Protein AF-A0A946YWY1-F1 (afdb_monomer)

Radius of gyration: 13.88 Å; Cα contacts (8 Å, |Δi|>4): 172; chains: 1; bounding box: 33×29×32 Å

Structure (mmCIF, N/CA/C/O backbone):
data_AF-A0A946YWY1-F1
#
_entry.id   AF-A0A946YWY1-F1
#
loop_
_atom_site.group_PDB
_atom_site.id
_atom_site.type_symbol
_atom_site.label_atom_id
_atom_site.label_alt_id
_atom_site.label_comp_id
_atom_site.label_asym_id
_atom_site.label_entity_id
_atom_site.label_seq_id
_atom_site.pdbx_PDB_ins_code
_atom_site.Cartn_x
_atom_site.Cartn_y
_atom_site.Cartn_z
_atom_site.occupancy
_atom_site.B_iso_or_equiv
_atom_site.auth_seq_id
_atom_site.auth_comp_id
_atom_site.auth_asym_id
_atom_site.auth_atom_id
_atom_site.pdbx_PDB_model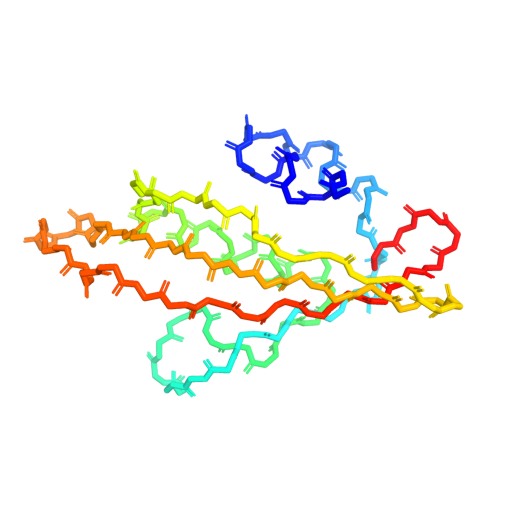_num
ATOM 1 N N . MET A 1 1 ? 2.492 8.053 -8.936 1.00 69.44 1 MET A N 1
ATOM 2 C CA . MET A 1 1 ? 1.930 7.011 -8.045 1.00 69.44 1 MET A CA 1
ATOM 3 C C . MET A 1 1 ? 0.780 6.276 -8.735 1.00 69.44 1 MET A C 1
ATOM 5 O O . MET A 1 1 ? -0.328 6.249 -8.222 1.00 69.44 1 MET A O 1
ATOM 9 N N . ALA A 1 2 ? 1.021 5.696 -9.917 1.00 88.06 2 ALA A N 1
ATOM 10 C CA . ALA A 1 2 ? -0.059 5.109 -10.715 1.00 88.06 2 ALA A CA 1
ATOM 11 C C . ALA A 1 2 ? -0.678 3.870 -10.040 1.00 88.06 2 ALA A C 1
ATOM 13 O O . ALA A 1 2 ? -1.896 3.758 -10.006 1.00 88.06 2 ALA A O 1
ATOM 14 N N . LEU A 1 3 ? 0.145 3.008 -9.422 1.00 91.50 3 LEU A N 1
ATOM 15 C CA . LEU A 1 3 ? -0.335 1.792 -8.755 1.00 91.50 3 LEU A CA 1
ATOM 16 C C . LEU A 1 3 ? -1.239 2.104 -7.552 1.00 91.50 3 LEU A C 1
ATOM 18 O O . LEU A 1 3 ? -2.333 1.564 -7.455 1.00 91.50 3 LEU A O 1
ATOM 22 N N . MET A 1 4 ? -0.821 3.019 -6.669 1.00 88.31 4 MET A N 1
ATOM 23 C CA . MET A 1 4 ? -1.635 3.417 -5.509 1.00 88.31 4 MET A CA 1
ATOM 24 C C . MET A 1 4 ? -2.926 4.132 -5.922 1.00 88.31 4 MET A C 1
ATOM 26 O O . MET A 1 4 ? -3.954 3.948 -5.281 1.00 88.31 4 MET A O 1
ATOM 30 N N . GLY A 1 5 ? -2.888 4.913 -7.009 1.00 86.88 5 GLY A N 1
ATOM 31 C CA . GLY A 1 5 ? -4.087 5.522 -7.587 1.00 86.88 5 GLY A CA 1
ATOM 32 C C . GLY A 1 5 ? -5.065 4.480 -8.137 1.00 86.88 5 GLY A C 1
ATOM 33 O O . GLY A 1 5 ? -6.253 4.558 -7.842 1.00 86.88 5 GLY A O 1
ATOM 34 N N . ALA A 1 6 ? -4.566 3.477 -8.869 1.00 92.12 6 ALA A N 1
ATOM 35 C CA . ALA A 1 6 ? -5.376 2.361 -9.357 1.00 92.12 6 ALA A CA 1
ATOM 36 C C . ALA A 1 6 ? -5.997 1.565 -8.196 1.00 92.12 6 ALA A C 1
ATOM 38 O O . ALA A 1 6 ? -7.194 1.295 -8.208 1.00 92.12 6 ALA A O 1
ATOM 39 N N . MET A 1 7 ? -5.217 1.290 -7.145 1.00 89.50 7 MET A N 1
ATOM 40 C CA . MET A 1 7 ? -5.698 0.612 -5.938 1.00 89.50 7 MET A CA 1
ATOM 41 C C . MET A 1 7 ? -6.802 1.393 -5.222 1.00 89.50 7 MET A C 1
ATOM 43 O O . MET A 1 7 ? -7.851 0.829 -4.928 1.00 89.50 7 MET A O 1
ATOM 47 N N . GLY A 1 8 ? -6.603 2.693 -4.980 1.00 84.62 8 GLY A N 1
ATOM 48 C CA . GLY A 1 8 ? -7.613 3.539 -4.335 1.00 84.62 8 GLY A CA 1
ATOM 49 C C . GLY A 1 8 ? -8.875 3.742 -5.181 1.00 84.62 8 GLY A C 1
ATOM 50 O O . GLY A 1 8 ? -9.954 3.938 -4.630 1.00 84.62 8 GLY A O 1
ATOM 51 N N . GLY A 1 9 ? -8.753 3.672 -6.510 1.00 86.56 9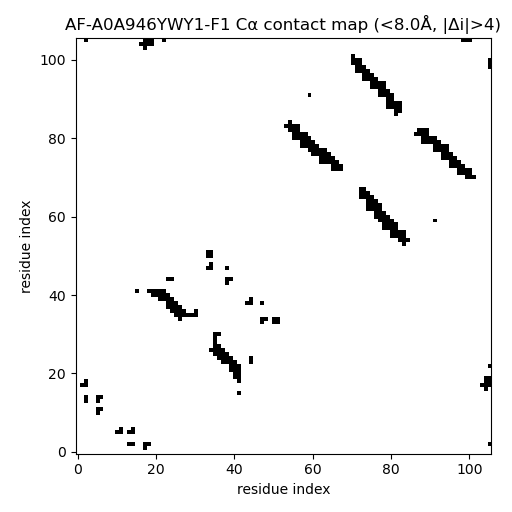 GLY A N 1
ATOM 52 C CA . GLY A 1 9 ? -9.878 3.743 -7.445 1.00 86.56 9 GLY A CA 1
ATOM 53 C C . GLY A 1 9 ? -10.580 2.407 -7.712 1.00 86.56 9 GLY A C 1
ATOM 54 O O . GLY A 1 9 ? -11.603 2.402 -8.392 1.00 86.56 9 GLY A O 1
ATOM 55 N N . GLY A 1 10 ? -10.048 1.286 -7.213 1.00 87.19 10 GLY A N 1
ATOM 56 C CA . GLY A 1 10 ? -10.576 -0.053 -7.493 1.00 87.19 10 GLY A CA 1
ATOM 57 C C . GLY A 1 10 ? -10.313 -0.562 -8.920 1.00 87.19 10 GLY A C 1
ATOM 58 O O . GLY A 1 10 ? -10.979 -1.495 -9.364 1.00 87.19 10 GLY A O 1
ATOM 59 N N . ASP A 1 11 ? -9.356 0.025 -9.643 1.00 94.00 11 ASP A N 1
ATOM 60 C CA . ASP A 1 11 ? -9.002 -0.348 -11.019 1.00 94.00 11 ASP A CA 1
ATOM 61 C C . ASP A 1 11 ? -8.024 -1.535 -11.031 1.00 94.00 11 ASP A C 1
ATOM 63 O O . ASP A 1 11 ? -6.803 -1.381 -11.126 1.00 94.00 11 ASP A O 1
ATOM 67 N N . MET A 1 12 ? -8.578 -2.740 -10.877 1.00 91.06 12 MET A N 1
ATOM 68 C CA . MET A 1 12 ? -7.804 -3.982 -10.769 1.00 91.06 12 MET A CA 1
ATOM 69 C C . MET A 1 12 ? -7.018 -4.311 -12.044 1.00 91.06 12 MET A C 1
ATOM 71 O O . MET A 1 12 ? -5.894 -4.809 -11.953 1.00 91.06 12 MET A O 1
ATOM 75 N N . ASP A 1 13 ? -7.565 -3.992 -13.219 1.00 94.38 13 ASP A N 1
ATOM 76 C CA . ASP A 1 13 ? -6.884 -4.209 -14.499 1.00 94.38 13 ASP A CA 1
ATOM 77 C C . ASP A 1 13 ? -5.638 -3.324 -14.589 1.00 94.38 13 ASP A C 1
ATOM 79 O O . ASP A 1 13 ? -4.543 -3.802 -14.912 1.00 94.38 13 ASP A O 1
ATOM 83 N N . LYS A 1 14 ? -5.767 -2.043 -14.213 1.00 96.44 14 LYS A N 1
ATOM 84 C CA . LYS A 1 14 ? -4.622 -1.134 -14.196 1.00 96.44 14 LYS A CA 1
ATOM 85 C C . LYS A 1 14 ? -3.602 -1.507 -13.132 1.00 96.44 14 LYS A C 1
ATOM 87 O O . LYS A 1 14 ? -2.401 -1.369 -13.373 1.00 96.44 14 LYS A O 1
ATOM 92 N N . MET A 1 15 ? -4.043 -1.999 -11.974 1.00 95.25 15 MET A N 1
ATOM 93 C CA . MET A 1 15 ? -3.125 -2.554 -10.980 1.00 95.25 15 MET A CA 1
ATOM 94 C C . MET A 1 15 ? -2.316 -3.711 -11.569 1.00 95.25 15 MET A C 1
ATOM 96 O O . MET A 1 15 ? -1.090 -3.676 -11.511 1.00 95.25 15 MET A O 1
ATOM 100 N N . ALA A 1 16 ? -2.974 -4.694 -12.187 1.00 95.19 16 ALA A N 1
ATOM 101 C CA . ALA A 1 16 ? -2.309 -5.866 -12.751 1.00 95.19 16 ALA A CA 1
ATOM 102 C C . ALA A 1 16 ? -1.288 -5.510 -13.848 1.00 95.19 16 ALA A C 1
ATOM 104 O O . ALA A 1 16 ? -0.239 -6.154 -13.935 1.00 95.19 16 ALA A O 1
ATOM 105 N N . GLU A 1 17 ? -1.563 -4.476 -14.652 1.00 96.75 17 GLU A N 1
ATOM 106 C CA . GLU A 1 17 ? -0.634 -3.931 -15.654 1.00 96.75 17 GLU A CA 1
ATOM 107 C C .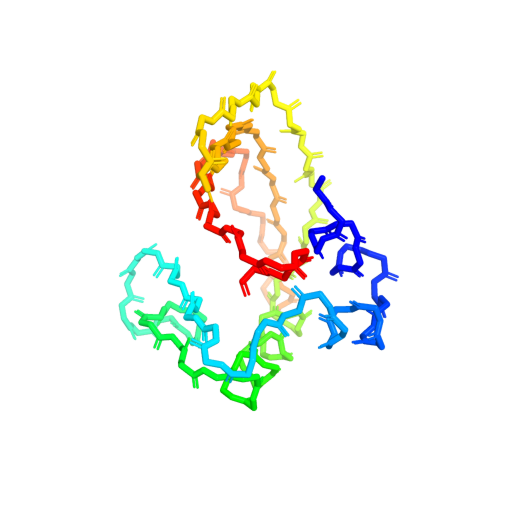 GLU A 1 17 ? 0.615 -3.308 -15.005 1.00 96.75 17 GLU A C 1
ATOM 109 O O . GLU A 1 17 ? 1.736 -3.509 -15.476 1.00 96.75 17 GLU A O 1
ATOM 114 N N .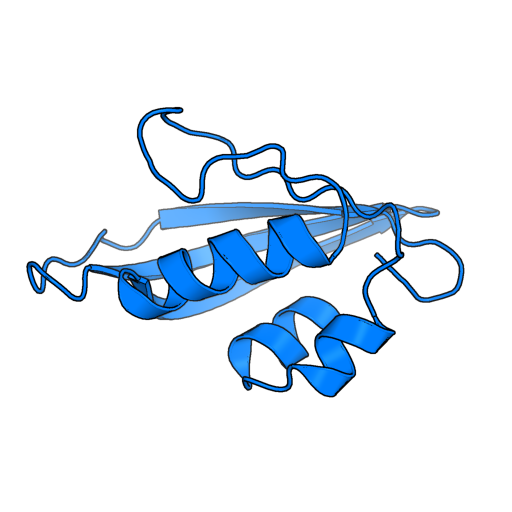 LEU A 1 18 ? 0.426 -2.561 -13.913 1.00 96.88 18 LEU A N 1
ATOM 115 C CA . LEU A 1 18 ? 1.477 -1.804 -13.226 1.00 96.88 18 LEU A CA 1
ATOM 116 C C . LEU A 1 18 ? 2.316 -2.637 -12.251 1.00 96.88 18 LEU A C 1
ATOM 118 O O . LEU A 1 18 ? 3.324 -2.140 -11.753 1.00 96.88 18 LEU A O 1
ATOM 122 N N . MET A 1 19 ? 1.916 -3.870 -11.957 1.00 97.38 19 MET A N 1
ATOM 123 C CA . MET A 1 19 ? 2.668 -4.794 -11.109 1.00 97.38 19 MET A CA 1
ATOM 124 C C . MET A 1 19 ? 3.571 -5.680 -11.969 1.00 97.38 19 MET A C 1
ATOM 126 O O . MET A 1 19 ? 3.112 -6.265 -12.956 1.00 97.38 19 MET A O 1
ATOM 130 N N . ALA A 1 20 ? 4.836 -5.838 -11.584 1.00 97.69 20 ALA A N 1
ATOM 131 C CA . ALA A 1 20 ? 5.670 -6.892 -12.150 1.00 97.69 20 ALA A CA 1
ATOM 132 C C . ALA A 1 20 ? 5.155 -8.276 -11.708 1.00 97.69 20 ALA A C 1
ATOM 134 O O . ALA A 1 20 ? 4.541 -8.419 -10.648 1.00 97.69 20 ALA A O 1
ATOM 135 N N . ASP A 1 21 ? 5.388 -9.317 -12.513 1.00 96.44 21 ASP A N 1
ATOM 136 C CA . ASP A 1 21 ? 4.957 -10.682 -12.162 1.00 96.44 21 ASP A CA 1
ATOM 137 C C . ASP A 1 21 ? 5.667 -11.208 -10.903 1.00 96.44 21 ASP A C 1
ATOM 139 O O . ASP A 1 21 ? 5.084 -11.976 -10.141 1.00 96.44 21 ASP A O 1
ATOM 143 N N . ASP A 1 22 ? 6.893 -10.738 -10.659 1.00 96.38 22 ASP A N 1
ATOM 144 C CA . ASP A 1 22 ? 7.735 -11.030 -9.495 1.00 96.38 22 ASP A CA 1
ATOM 145 C C . ASP A 1 22 ? 7.715 -9.908 -8.438 1.00 96.38 22 ASP A C 1
ATOM 147 O O . ASP A 1 22 ? 8.611 -9.834 -7.594 1.00 96.38 22 ASP A O 1
ATOM 151 N N . MET A 1 23 ? 6.716 -9.017 -8.477 1.00 97.06 23 MET A N 1
ATOM 152 C CA . MET A 1 23 ? 6.566 -7.955 -7.482 1.00 97.06 23 MET A CA 1
ATOM 153 C C . MET A 1 23 ? 6.487 -8.550 -6.069 1.00 97.06 23 MET A C 1
ATOM 155 O O . MET A 1 23 ? 5.791 -9.538 -5.831 1.00 97.06 23 MET A O 1
ATOM 159 N N . VAL A 1 24 ? 7.151 -7.900 -5.112 1.00 97.19 24 VAL A N 1
ATOM 160 C CA . VAL A 1 24 ? 7.045 -8.229 -3.686 1.00 97.19 24 VAL A CA 1
ATOM 161 C C . VAL A 1 24 ? 6.381 -7.075 -2.948 1.00 97.19 24 VAL A C 1
ATOM 163 O O . VAL A 1 24 ? 6.888 -5.952 -2.951 1.00 97.19 24 VAL A O 1
ATOM 166 N N . TRP A 1 25 ? 5.267 -7.357 -2.273 1.00 96.12 25 TRP A N 1
ATOM 167 C CA . TRP A 1 25 ? 4.607 -6.405 -1.383 1.00 96.12 25 TRP A CA 1
ATOM 168 C C . TRP A 1 25 ? 4.959 -6.700 0.075 1.00 96.12 25 TRP A C 1
ATOM 170 O O . TRP A 1 25 ? 4.686 -7.784 0.587 1.00 96.12 25 TRP A O 1
ATOM 180 N N . GLN A 1 26 ? 5.511 -5.713 0.784 1.00 95.25 26 GLN A N 1
ATOM 181 C CA . GLN A 1 26 ? 5.861 -5.829 2.200 1.00 95.25 26 GLN A CA 1
ATOM 182 C C . GLN A 1 26 ? 5.156 -4.749 3.019 1.00 95.25 26 GLN A C 1
ATOM 184 O O . GLN A 1 26 ? 5.559 -3.588 3.004 1.00 95.25 26 GLN A O 1
ATOM 189 N N . ASN A 1 27 ? 4.177 -5.160 3.820 1.00 93.00 27 ASN A N 1
ATOM 190 C CA . ASN A 1 27 ? 3.708 -4.361 4.950 1.00 93.00 27 ASN A CA 1
ATOM 191 C C . ASN A 1 27 ? 4.490 -4.790 6.199 1.00 93.00 27 ASN A C 1
ATOM 193 O O . ASN A 1 27 ? 4.646 -5.987 6.443 1.00 93.00 27 ASN A O 1
ATOM 197 N N . ALA A 1 28 ? 5.022 -3.842 6.969 1.00 92.12 28 ALA A N 1
ATOM 198 C CA . ALA A 1 28 ? 5.694 -4.129 8.237 1.00 92.12 28 ALA A CA 1
ATOM 199 C C . ALA A 1 28 ? 4.682 -4.083 9.390 1.00 92.12 28 ALA A C 1
ATOM 201 O O . ALA A 1 28 ? 3.861 -3.171 9.448 1.00 92.12 28 ALA A O 1
ATOM 202 N N . GLY A 1 29 ? 4.738 -5.047 10.309 1.00 91.00 29 GLY A N 1
ATOM 203 C CA . GLY A 1 29 ? 3.813 -5.107 11.440 1.00 91.00 29 GLY A CA 1
ATOM 204 C C . GLY A 1 29 ? 3.787 -6.469 12.127 1.00 91.00 29 GLY A C 1
ATOM 205 O O . GLY A 1 29 ? 4.709 -7.274 11.977 1.00 91.00 29 GLY A O 1
ATOM 206 N N . ASP A 1 30 ? 2.717 -6.716 12.880 1.00 91.56 30 ASP A N 1
ATOM 207 C CA . ASP A 1 30 ? 2.455 -8.004 13.521 1.00 91.56 30 ASP A CA 1
ATOM 208 C C . ASP A 1 30 ? 2.100 -9.067 12.470 1.00 91.56 30 ASP A C 1
ATOM 210 O O . ASP A 1 30 ? 1.142 -8.918 11.715 1.00 91.56 30 ASP A O 1
ATOM 214 N N . LYS A 1 31 ? 2.858 -10.167 12.448 1.00 90.00 31 LYS A N 1
ATOM 215 C CA . LYS A 1 31 ? 2.681 -11.280 11.502 1.00 90.00 31 LYS A CA 1
ATOM 216 C C . LYS A 1 31 ? 1.355 -12.027 11.667 1.00 90.00 31 LYS A C 1
ATOM 218 O O . LYS A 1 31 ? 0.999 -12.808 10.794 1.00 90.00 31 LYS A O 1
ATOM 223 N N . ASN A 1 32 ? 0.637 -11.811 12.768 1.00 90.31 32 ASN A N 1
ATOM 224 C CA . ASN A 1 32 ? -0.700 -12.370 12.964 1.00 90.31 32 ASN A CA 1
ATOM 225 C C . ASN A 1 32 ? -1.786 -11.601 12.191 1.00 90.31 32 ASN A C 1
ATOM 227 O O . ASN A 1 32 ? -2.920 -12.067 12.110 1.00 90.31 32 ASN A O 1
ATOM 231 N N . VAL A 1 33 ? -1.466 -10.429 11.630 1.00 90.25 33 VAL A N 1
ATOM 232 C CA . VAL A 1 33 ? -2.407 -9.628 10.842 1.00 90.25 33 VAL A CA 1
ATOM 233 C C . VAL A 1 33 ? -2.364 -10.079 9.370 1.00 90.25 33 VAL A C 1
ATOM 235 O O . VAL A 1 33 ? -1.289 -10.043 8.770 1.00 90.25 33 VAL A O 1
ATOM 238 N N . PRO A 1 34 ? -3.505 -10.444 8.743 1.00 89.62 34 PRO A N 1
ATOM 239 C CA . PRO A 1 34 ? -3.538 -11.120 7.436 1.00 89.62 34 PRO A CA 1
ATOM 240 C C . PRO A 1 34 ? -2.929 -10.377 6.243 1.00 89.62 34 PRO A C 1
ATOM 242 O O . PRO A 1 34 ? -2.731 -10.984 5.200 1.00 89.62 34 PRO A O 1
ATOM 245 N N . TRP A 1 35 ? -2.671 -9.075 6.355 1.00 90.25 35 TRP A N 1
ATOM 246 C CA . TRP A 1 35 ? -2.070 -8.259 5.294 1.00 90.25 35 TRP A CA 1
ATOM 247 C C . TRP A 1 35 ? -0.618 -7.861 5.583 1.00 90.25 35 TRP A C 1
ATOM 249 O O . TRP A 1 35 ? -0.012 -7.148 4.782 1.00 90.25 35 TRP A O 1
ATOM 259 N N . ILE A 1 36 ? -0.023 -8.316 6.690 1.00 93.56 36 ILE A N 1
ATOM 260 C CA . ILE A 1 36 ? 1.401 -8.113 6.987 1.00 93.56 36 ILE A CA 1
ATOM 261 C C . ILE A 1 36 ? 2.231 -9.165 6.241 1.00 93.56 36 ILE A C 1
ATOM 263 O O . ILE A 1 36 ? 2.111 -10.359 6.491 1.00 93.56 36 ILE A O 1
ATOM 267 N N . GLY A 1 37 ? 3.041 -8.691 5.288 1.00 88.81 37 GLY A N 1
ATOM 268 C CA . GLY A 1 37 ? 3.789 -9.515 4.332 1.00 88.81 37 GLY A CA 1
ATOM 269 C C . GLY A 1 37 ? 5.163 -9.994 4.831 1.00 88.81 37 GLY A C 1
ATOM 270 O O . GLY A 1 37 ? 5.506 -9.817 6.007 1.00 88.81 37 GLY A O 1
ATOM 271 N N . PRO A 1 38 ? 5.996 -10.557 3.938 1.00 94.81 38 PRO A N 1
ATOM 272 C CA . PRO A 1 38 ? 5.971 -10.355 2.482 1.00 94.81 38 PRO A CA 1
ATOM 273 C C . PRO A 1 38 ? 4.917 -11.177 1.731 1.00 94.81 38 PRO A C 1
ATOM 275 O O . PRO A 1 38 ? 4.587 -12.287 2.134 1.00 94.81 38 PRO A O 1
ATOM 278 N N . TRP A 1 39 ? 4.463 -10.636 0.598 1.00 96.12 39 TRP A N 1
ATOM 279 C CA . TRP A 1 39 ? 3.642 -11.313 -0.408 1.00 96.12 39 TRP A CA 1
ATOM 280 C C . TRP A 1 39 ? 4.363 -11.266 -1.752 1.00 96.12 39 TRP A C 1
ATOM 282 O O . TRP A 1 39 ? 4.686 -10.179 -2.234 1.00 96.12 39 TRP A O 1
ATOM 292 N N . GLU A 1 40 ? 4.634 -12.431 -2.333 1.00 97.06 40 GLU A N 1
ATOM 293 C CA . GLU A 1 40 ? 5.440 -12.569 -3.548 1.00 97.06 40 GLU A CA 1
ATOM 294 C C . GLU A 1 40 ? 4.556 -12.941 -4.742 1.00 97.06 40 GLU A C 1
ATOM 296 O O . GLU A 1 40 ? 3.848 -13.948 -4.720 1.00 97.06 40 GLU A O 1
ATOM 301 N N . GLY A 1 41 ? 4.613 -12.123 -5.790 1.00 96.56 41 GLY A N 1
ATOM 302 C CA . GLY A 1 41 ? 3.855 -12.306 -7.020 1.00 96.56 41 GLY A CA 1
ATOM 303 C C . GLY A 1 41 ? 2.407 -11.816 -6.948 1.00 96.56 41 GLY A C 1
ATOM 304 O O . GLY A 1 41 ? 1.802 -11.656 -5.884 1.00 96.56 41 GLY A O 1
ATOM 305 N N . LYS A 1 42 ? 1.832 -11.573 -8.130 1.00 94.81 42 LYS A N 1
ATOM 306 C CA . LYS A 1 42 ? 0.497 -10.972 -8.294 1.00 94.81 42 LYS A CA 1
ATOM 307 C C . LYS A 1 42 ? -0.603 -11.735 -7.566 1.00 94.81 42 LYS A C 1
ATOM 309 O O . LYS A 1 42 ? -1.430 -11.112 -6.915 1.00 94.81 42 LYS A O 1
ATOM 314 N N . GLU A 1 43 ? -0.608 -13.063 -7.659 1.00 94.19 43 GLU A N 1
ATOM 315 C CA . GLU A 1 43 ? -1.650 -13.900 -7.051 1.00 94.19 43 GLU A CA 1
ATOM 316 C C . GLU A 1 43 ? -1.697 -13.732 -5.526 1.00 94.19 43 GLU A C 1
ATOM 318 O O . GLU A 1 43 ? -2.760 -13.457 -4.968 1.00 94.19 43 GLU A O 1
ATOM 323 N N . ALA A 1 44 ? -0.541 -13.804 -4.855 1.00 95.06 44 ALA A N 1
ATOM 324 C CA . ALA A 1 44 ? -0.454 -13.605 -3.411 1.00 95.06 44 ALA A CA 1
ATOM 325 C C . ALA A 1 44 ? -0.849 -12.175 -3.011 1.00 95.06 44 ALA A C 1
ATOM 327 O O . ALA A 1 44 ? -1.551 -11.976 -2.016 1.00 95.06 44 ALA A O 1
ATOM 328 N N . ILE A 1 45 ? -0.434 -11.184 -3.808 1.00 95.69 45 ILE A N 1
ATOM 329 C CA . ILE A 1 45 ? -0.750 -9.775 -3.566 1.00 95.69 45 ILE A CA 1
ATOM 330 C C . ILE A 1 45 ? -2.257 -9.519 -3.691 1.00 95.69 45 ILE A C 1
ATOM 332 O O . ILE A 1 45 ? -2.860 -8.970 -2.772 1.00 95.69 45 ILE A O 1
ATOM 336 N N . PHE A 1 46 ? -2.896 -9.963 -4.774 1.00 93.69 46 PHE A N 1
ATOM 337 C CA . PHE A 1 46 ? -4.346 -9.828 -4.933 1.00 93.69 46 PHE A CA 1
ATOM 338 C C . PHE A 1 46 ? -5.122 -10.608 -3.866 1.00 93.69 46 PHE A C 1
ATOM 340 O O . PHE A 1 46 ? -6.145 -10.120 -3.380 1.00 93.69 46 PHE A O 1
ATOM 347 N N . GLY A 1 47 ? -4.610 -11.768 -3.443 1.00 93.19 47 GLY A N 1
ATOM 348 C CA . GLY A 1 47 ? -5.176 -12.549 -2.346 1.00 93.19 47 GLY A CA 1
ATOM 349 C C . GLY A 1 47 ? -5.262 -11.756 -1.040 1.00 93.19 47 GLY A C 1
ATOM 350 O O . GLY A 1 47 ? -6.348 -11.632 -0.469 1.00 93.19 47 GLY A O 1
ATOM 351 N N . PHE A 1 48 ? -4.153 -11.166 -0.576 1.00 92.56 48 PHE A N 1
ATOM 352 C CA . PHE A 1 48 ? -4.202 -10.375 0.659 1.00 92.56 48 PHE A CA 1
ATOM 353 C C . PHE A 1 48 ? -4.938 -9.044 0.464 1.00 92.56 48 PHE A C 1
ATOM 355 O O . PHE A 1 48 ? -5.600 -8.598 1.398 1.00 92.56 48 PHE A O 1
ATOM 362 N N . LEU A 1 49 ? -4.858 -8.408 -0.714 1.00 92.69 49 LEU A N 1
ATOM 363 C CA . LEU A 1 49 ? -5.569 -7.154 -0.982 1.00 92.69 49 LEU A CA 1
ATOM 364 C C . LEU A 1 49 ? -7.084 -7.329 -0.856 1.00 92.69 49 LEU A C 1
ATOM 366 O O . LEU A 1 49 ? -7.732 -6.461 -0.280 1.00 92.69 49 LEU A O 1
ATOM 370 N N . GLY A 1 50 ? -7.638 -8.462 -1.303 1.00 92.19 50 GLY A N 1
ATOM 371 C CA . GLY A 1 50 ? -9.058 -8.771 -1.111 1.00 92.19 50 GLY A CA 1
ATOM 372 C C . GLY A 1 50 ? -9.448 -8.913 0.366 1.00 92.19 50 GLY A C 1
ATOM 373 O O . GLY A 1 50 ? -10.513 -8.449 0.784 1.00 92.19 50 GLY A O 1
ATOM 374 N N . ILE A 1 51 ? -8.571 -9.503 1.187 1.00 93.00 51 ILE A N 1
ATOM 375 C CA . ILE A 1 51 ? -8.771 -9.573 2.643 1.00 93.00 51 ILE A CA 1
ATOM 376 C C . ILE A 1 51 ? -8.673 -8.170 3.250 1.00 93.00 51 ILE A C 1
ATOM 378 O O . ILE A 1 51 ? -9.544 -7.779 4.026 1.00 93.00 51 ILE A O 1
ATOM 382 N N . PHE A 1 52 ? -7.647 -7.402 2.882 1.00 92.38 52 PHE A N 1
ATOM 383 C CA . PHE A 1 52 ? -7.421 -6.041 3.360 1.00 92.38 52 PHE A CA 1
ATOM 384 C C . PHE A 1 52 ? -8.623 -5.140 3.061 1.00 92.38 52 PHE A C 1
ATOM 386 O O . PHE A 1 52 ? -9.194 -4.583 3.992 1.00 92.38 52 PHE A O 1
ATOM 393 N N . SER A 1 53 ? -9.087 -5.077 1.810 1.00 90.12 53 SER A N 1
ATOM 394 C CA . SER A 1 53 ? -10.212 -4.220 1.412 1.00 90.12 53 SER A CA 1
ATOM 395 C C . SER A 1 53 ? -11.536 -4.605 2.074 1.00 90.12 53 SER A C 1
ATOM 397 O O . SER A 1 53 ? -12.411 -3.762 2.239 1.00 90.12 53 SER A O 1
ATOM 399 N N . SER A 1 54 ? -11.697 -5.873 2.462 1.00 92.88 54 SER A N 1
ATOM 400 C CA . SER A 1 54 ? -12.894 -6.341 3.172 1.00 92.88 54 SER A CA 1
ATOM 401 C C . SER A 1 54 ? -12.890 -5.959 4.656 1.00 92.88 54 SER A C 1
ATOM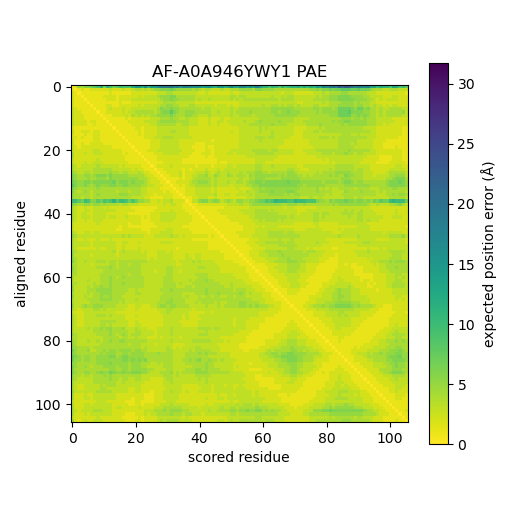 403 O O . SER A 1 54 ? -13.955 -5.876 5.265 1.00 92.88 54 SER A O 1
ATOM 405 N N . ASN A 1 55 ? -11.709 -5.735 5.242 1.00 93.31 55 ASN A N 1
ATOM 406 C CA . ASN A 1 55 ? -11.521 -5.519 6.682 1.00 93.31 55 ASN A CA 1
ATOM 407 C C . ASN A 1 55 ? -11.106 -4.085 7.047 1.00 93.31 55 ASN A C 1
ATOM 409 O O . ASN A 1 55 ? -11.236 -3.681 8.204 1.00 93.31 55 ASN A O 1
ATOM 413 N N . PHE A 1 56 ? -10.598 -3.321 6.082 1.00 92.19 56 PHE A N 1
ATOM 414 C CA . PHE A 1 56 ? -9.939 -2.043 6.302 1.00 92.19 56 PHE A CA 1
ATOM 415 C C . PHE A 1 56 ? -10.405 -1.018 5.268 1.00 92.19 56 PHE A C 1
ATOM 417 O O . PHE A 1 56 ? -10.122 -1.129 4.076 1.00 92.19 56 PHE A O 1
ATOM 424 N N . GLU A 1 57 ? -11.106 0.007 5.738 1.00 93.75 57 GLU A N 1
ATOM 425 C CA . GLU A 1 57 ? -11.586 1.112 4.916 1.00 93.75 57 GLU A CA 1
ATOM 426 C C . GLU A 1 57 ? -10.726 2.348 5.176 1.00 93.75 57 GLU A C 1
ATOM 428 O O . GLU A 1 57 ? -10.735 2.900 6.275 1.00 93.75 57 GLU A O 1
ATOM 433 N N . THR A 1 58 ? -9.980 2.808 4.174 1.00 92.69 58 THR A N 1
ATOM 434 C CA . THR A 1 58 ? -9.216 4.056 4.280 1.00 92.69 58 THR A CA 1
ATOM 435 C C . THR A 1 58 ? -10.160 5.258 4.301 1.00 92.69 58 THR A C 1
ATOM 437 O O . THR A 1 58 ? -10.888 5.495 3.342 1.00 92.69 58 THR A O 1
ATOM 440 N N . THR A 1 59 ? -10.129 6.036 5.384 1.00 94.88 59 THR A N 1
ATOM 441 C CA . THR A 1 59 ? -10.973 7.228 5.589 1.00 94.88 59 THR A CA 1
ATOM 442 C C . THR A 1 59 ? -10.211 8.538 5.380 1.00 94.88 59 THR A C 1
ATOM 444 O O . THR A 1 59 ? -10.827 9.570 5.125 1.00 94.88 59 THR A O 1
ATOM 447 N N . LEU A 1 60 ? -8.875 8.499 5.432 1.00 94.62 60 LEU A N 1
ATOM 448 C CA . LEU A 1 60 ? -7.976 9.599 5.079 1.00 94.62 60 LEU A CA 1
ATOM 449 C C . LEU A 1 60 ? -6.745 9.031 4.367 1.00 94.62 60 LEU A C 1
ATOM 451 O O . LEU A 1 60 ? -6.176 8.040 4.827 1.00 94.62 60 LEU A O 1
ATOM 455 N N . TRP A 1 61 ? -6.314 9.681 3.287 1.00 92.94 61 TRP A N 1
ATOM 456 C CA . TRP A 1 61 ? -5.035 9.423 2.627 1.00 92.94 61 TRP A CA 1
ATOM 457 C C . TRP A 1 61 ? -4.470 10.730 2.072 1.00 92.94 61 TRP A C 1
ATOM 459 O O . TRP A 1 61 ? -4.967 11.256 1.075 1.00 92.94 61 TRP A O 1
ATOM 469 N N . GLU A 1 62 ? -3.414 11.245 2.693 1.00 94.38 62 GLU A N 1
ATOM 470 C CA . GLU A 1 62 ? -2.745 12.477 2.280 1.00 94.38 62 GLU A CA 1
ATOM 471 C C . GLU A 1 62 ? -1.261 12.204 2.049 1.00 94.38 62 GLU A C 1
ATOM 473 O O . GLU A 1 62 ? -0.556 11.785 2.963 1.00 94.38 62 GLU A O 1
ATOM 478 N N . ASN A 1 63 ? -0.784 12.442 0.824 1.00 93.50 63 ASN A N 1
ATOM 479 C CA . ASN A 1 63 ? 0.647 12.417 0.525 1.00 93.50 63 ASN A CA 1
ATOM 480 C C . ASN A 1 63 ? 1.238 13.785 0.881 1.00 93.50 63 ASN A C 1
ATOM 482 O O . ASN A 1 63 ? 0.785 14.796 0.343 1.00 93.50 63 ASN A O 1
ATOM 486 N N . GLU A 1 64 ? 2.256 13.808 1.733 1.00 96.38 64 GLU A N 1
ATOM 487 C CA . GLU A 1 64 ? 2.904 15.043 2.193 1.00 96.38 64 GLU A CA 1
ATOM 488 C C . GLU A 1 64 ? 4.252 15.244 1.498 1.00 96.38 64 GLU A C 1
ATOM 490 O O . GLU A 1 64 ? 4.510 16.316 0.954 1.00 96.38 64 GLU A O 1
ATOM 495 N N . ASP A 1 65 ? 5.058 14.183 1.410 1.00 96.25 65 ASP A N 1
ATOM 496 C CA . ASP A 1 65 ? 6.362 14.211 0.753 1.00 96.25 65 ASP A CA 1
ATOM 497 C C . ASP A 1 65 ? 6.508 13.071 -0.253 1.00 96.25 65 ASP A C 1
ATOM 499 O O . ASP A 1 65 ? 6.078 11.939 -0.016 1.00 96.25 65 ASP A O 1
ATOM 503 N N . ALA A 1 66 ? 7.182 13.349 -1.369 1.00 95.19 66 ALA A N 1
ATOM 504 C CA . ALA A 1 66 ? 7.547 12.344 -2.357 1.00 95.19 66 ALA A CA 1
ATOM 505 C C . ALA A 1 66 ? 8.950 12.607 -2.915 1.00 95.19 66 ALA A C 1
ATOM 507 O O . ALA A 1 66 ? 9.245 13.692 -3.416 1.00 95.19 66 ALA A O 1
ATOM 508 N N . PHE A 1 67 ? 9.798 11.582 -2.881 1.00 96.31 67 PHE A N 1
ATOM 509 C CA . PHE A 1 67 ? 11.166 11.614 -3.395 1.00 96.31 67 PHE A CA 1
ATOM 510 C C . PHE A 1 67 ? 11.368 10.483 -4.397 1.00 96.31 67 PHE A C 1
ATOM 512 O O . PHE A 1 67 ? 10.845 9.383 -4.215 1.00 96.31 67 PHE A O 1
ATOM 519 N N . ALA A 1 68 ? 12.168 10.725 -5.432 1.00 95.75 68 ALA A N 1
ATOM 520 C CA . ALA A 1 68 ? 12.563 9.699 -6.387 1.00 95.75 68 ALA A CA 1
ATOM 521 C C . ALA A 1 68 ? 14.060 9.800 -6.692 1.00 95.75 68 ALA A C 1
ATOM 523 O O . ALA A 1 68 ? 14.597 10.896 -6.851 1.00 95.75 68 ALA A O 1
ATOM 524 N N . SER A 1 69 ? 14.727 8.650 -6.772 1.00 97.12 69 SER A N 1
ATOM 525 C CA . SER A 1 69 ? 16.128 8.535 -7.168 1.00 97.12 69 SER A CA 1
ATOM 526 C C . SER A 1 69 ? 16.367 7.187 -7.839 1.00 97.12 69 SER A C 1
ATOM 528 O O . SER A 1 69 ? 16.137 6.135 -7.240 1.00 97.12 69 SER A O 1
ATOM 530 N N . GLY A 1 70 ? 16.820 7.217 -9.093 1.00 96.38 70 GLY A N 1
ATOM 531 C CA . GLY A 1 70 ? 17.017 6.010 -9.892 1.00 96.38 70 GLY A CA 1
ATOM 532 C C . GLY A 1 70 ? 15.727 5.199 -10.037 1.00 96.38 70 GLY A C 1
ATOM 533 O O . GLY A 1 70 ? 14.712 5.719 -10.494 1.00 96.38 70 GLY A O 1
ATOM 534 N N . ASP A 1 71 ? 15.783 3.928 -9.639 1.00 96.81 71 ASP A N 1
ATOM 535 C CA . ASP A 1 71 ? 14.659 2.983 -9.665 1.00 96.81 71 ASP A CA 1
ATOM 536 C C . ASP A 1 71 ? 13.745 3.087 -8.435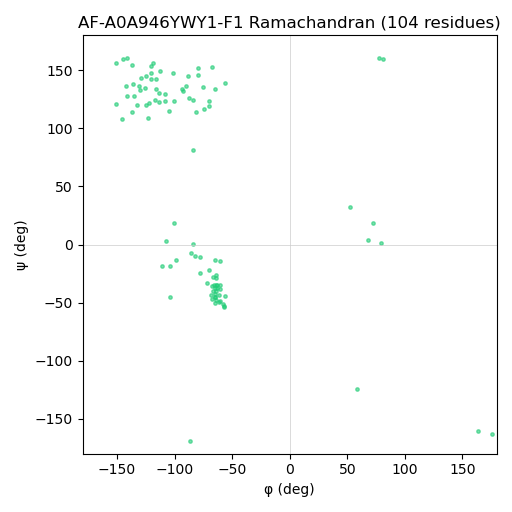 1.00 96.81 71 ASP A C 1
ATOM 538 O O . ASP A 1 71 ? 12.807 2.309 -8.314 1.00 96.81 71 ASP A O 1
ATOM 542 N N . THR A 1 72 ? 14.026 3.987 -7.492 1.00 97.12 72 THR A N 1
ATOM 543 C CA . THR A 1 72 ? 13.387 3.997 -6.174 1.00 97.12 72 THR A CA 1
ATOM 544 C C . THR A 1 72 ? 12.569 5.268 -5.966 1.00 97.12 72 THR A C 1
ATOM 546 O O . THR A 1 72 ? 13.049 6.377 -6.198 1.00 97.12 72 THR A O 1
ATOM 549 N N . ALA A 1 73 ? 11.349 5.106 -5.457 1.00 95.88 73 ALA A N 1
ATOM 550 C CA . ALA A 1 73 ? 10.493 6.183 -4.976 1.00 95.88 73 ALA A CA 1
ATOM 551 C C . ALA A 1 73 ? 10.158 5.977 -3.492 1.00 95.88 73 ALA A C 1
ATOM 553 O O . ALA A 1 73 ? 9.941 4.848 -3.048 1.00 95.88 73 ALA A O 1
ATOM 554 N N . ALA A 1 74 ? 10.095 7.068 -2.735 1.00 96.50 74 ALA A N 1
ATOM 555 C CA . ALA A 1 74 ? 9.635 7.092 -1.353 1.00 96.50 74 ALA A CA 1
ATOM 556 C C . ALA A 1 74 ? 8.513 8.121 -1.207 1.00 96.50 74 ALA A C 1
ATOM 558 O O . ALA A 1 74 ? 8.639 9.234 -1.717 1.00 96.50 74 ALA A O 1
ATOM 559 N N . VAL A 1 75 ? 7.434 7.752 -0.522 1.00 95.81 75 VAL A N 1
ATOM 560 C CA . VAL A 1 75 ? 6.293 8.628 -0.243 1.00 95.81 75 VAL A CA 1
ATOM 561 C C . VAL A 1 75 ? 5.972 8.571 1.238 1.00 95.81 75 VAL A C 1
ATOM 563 O O . VAL A 1 75 ? 5.885 7.486 1.814 1.00 95.81 75 VAL A O 1
ATOM 566 N N . PHE A 1 76 ? 5.787 9.740 1.832 1.00 96.94 76 PHE A N 1
ATOM 567 C CA . PHE A 1 76 ? 5.398 9.908 3.223 1.00 96.94 76 PHE A CA 1
ATOM 568 C C . PHE A 1 76 ? 4.086 10.668 3.286 1.00 96.94 76 PHE A C 1
ATOM 570 O O . PHE A 1 76 ? 3.757 11.450 2.389 1.00 96.94 76 PHE A O 1
ATOM 577 N N . GLY A 1 77 ? 3.338 10.439 4.352 1.00 96.62 77 GLY A N 1
ATOM 578 C CA . GLY A 1 77 ? 2.088 11.141 4.538 1.00 96.62 77 GLY A CA 1
ATOM 579 C C . GLY A 1 77 ? 1.324 10.676 5.753 1.00 96.62 77 GLY A C 1
ATOM 580 O O . GLY A 1 77 ? 1.868 9.999 6.630 1.00 96.62 77 GLY A O 1
ATOM 581 N N . ARG A 1 78 ? 0.040 11.021 5.770 1.00 97.31 78 ARG A N 1
ATOM 582 C CA . ARG A 1 78 ? -0.904 10.670 6.828 1.00 97.31 78 ARG A CA 1
ATOM 583 C C . ARG A 1 78 ? -2.056 9.854 6.280 1.00 97.31 78 ARG A C 1
ATOM 585 O O . ARG A 1 78 ? -2.497 10.034 5.145 1.00 97.31 78 ARG A O 1
ATOM 592 N N . MET A 1 79 ? -2.557 8.959 7.116 1.00 96.06 79 MET A N 1
ATOM 593 C CA . MET A 1 79 ? -3.753 8.195 6.827 1.00 96.06 79 MET A CA 1
ATOM 594 C C . MET A 1 79 ? -4.575 7.943 8.085 1.00 96.06 79 MET A C 1
ATOM 596 O O . MET A 1 79 ? -4.076 8.000 9.206 1.00 96.06 79 MET A O 1
ATOM 600 N N . ASN A 1 80 ? -5.844 7.640 7.871 1.00 96.94 80 ASN A N 1
ATOM 601 C CA . ASN A 1 80 ? -6.758 7.112 8.870 1.00 96.94 80 ASN A CA 1
ATOM 602 C C . ASN A 1 80 ? -7.568 6.001 8.210 1.00 96.94 80 ASN A C 1
ATOM 604 O O . ASN A 1 80 ? -7.743 5.981 6.983 1.00 96.94 80 ASN A O 1
ATOM 608 N N . ALA A 1 81 ? -8.050 5.075 9.022 1.00 94.88 81 ALA A N 1
ATOM 609 C CA . ALA A 1 81 ? -8.882 4.001 8.544 1.00 94.88 81 ALA A CA 1
ATOM 610 C C . ALA A 1 81 ? -9.863 3.507 9.589 1.00 94.88 81 ALA A C 1
ATOM 612 O O . ALA A 1 81 ? -9.620 3.568 10.794 1.00 94.88 81 ALA A O 1
ATOM 613 N N . ARG A 1 82 ? -10.934 2.909 9.084 1.00 96.81 82 ARG A N 1
ATOM 614 C CA . ARG A 1 82 ? -11.949 2.224 9.860 1.00 96.81 82 ARG A CA 1
ATOM 615 C C . ARG A 1 82 ? -11.845 0.721 9.651 1.00 96.81 82 ARG A C 1
ATOM 617 O O . ARG A 1 82 ? -11.844 0.232 8.524 1.00 96.81 82 ARG A O 1
ATOM 624 N N . MET A 1 83 ? -11.811 -0.018 10.753 1.00 95.50 83 MET A N 1
ATOM 625 C CA . MET A 1 83 ? -11.943 -1.473 10.746 1.00 95.50 83 MET A CA 1
ATOM 626 C C . MET A 1 83 ? -13.407 -1.826 10.489 1.00 95.50 83 MET A C 1
ATOM 628 O O . MET A 1 83 ? -14.264 -1.490 11.307 1.00 95.50 83 MET A O 1
ATOM 632 N N . THR A 1 84 ? -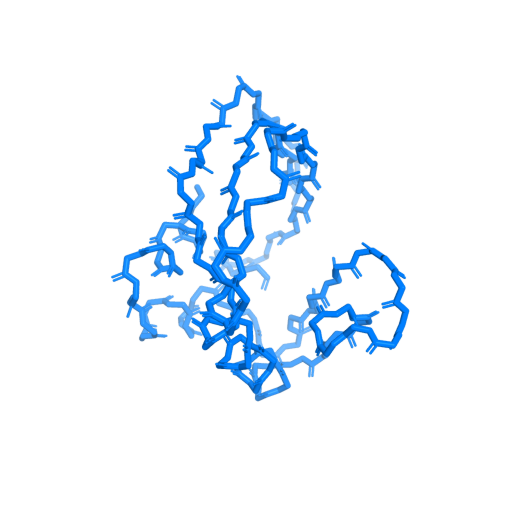13.705 -2.495 9.377 1.00 94.62 84 THR A N 1
ATOM 633 C CA . THR A 1 84 ? -15.092 -2.697 8.914 1.00 94.62 84 THR A CA 1
ATOM 634 C C . THR A 1 84 ? -15.913 -3.559 9.874 1.00 94.62 84 THR A C 1
ATOM 636 O O . THR A 1 84 ? -17.074 -3.249 10.123 1.00 94.62 84 THR A O 1
ATOM 639 N N . GLU A 1 85 ? -15.308 -4.588 10.479 1.00 93.62 85 GLU A N 1
ATOM 640 C CA . GLU A 1 85 ? -15.996 -5.493 11.411 1.00 93.62 85 GLU A CA 1
ATOM 641 C C . GLU A 1 85 ? -16.391 -4.801 12.725 1.00 93.62 85 GLU A C 1
ATOM 643 O O . GLU A 1 85 ? -17.499 -4.977 13.224 1.00 93.62 85 GLU A O 1
ATOM 648 N N . SER A 1 86 ? -15.487 -4.001 13.300 1.00 95.44 86 SER A N 1
ATOM 649 C CA . SER A 1 86 ? -15.696 -3.389 14.624 1.00 95.44 86 SER A CA 1
ATOM 650 C C . SER A 1 86 ? -16.188 -1.942 14.579 1.00 95.44 86 SER A C 1
ATOM 652 O O . SER A 1 86 ? -16.574 -1.399 15.614 1.00 95.44 86 SER A O 1
ATOM 654 N N . GLY A 1 87 ? -16.115 -1.290 13.417 1.00 96.44 87 GLY A N 1
ATOM 655 C CA . GLY A 1 87 ? -16.381 0.137 13.238 1.00 96.44 87 GLY A CA 1
ATOM 656 C C . GLY A 1 87 ? -15.355 1.066 13.899 1.00 96.44 87 GLY A C 1
ATOM 657 O O . GLY A 1 87 ? -15.545 2.279 13.888 1.00 96.44 87 GLY A O 1
ATOM 658 N N . LYS A 1 88 ? -14.283 0.531 14.497 1.00 97.50 88 LYS A N 1
ATOM 659 C CA . LYS A 1 88 ? -13.263 1.334 15.181 1.00 97.50 88 LYS A CA 1
ATOM 660 C C . LYS A 1 88 ? -12.355 2.033 14.178 1.00 97.50 88 LYS A C 1
ATOM 662 O O . LYS A 1 88 ? -11.867 1.405 13.241 1.00 97.50 88 LYS A O 1
ATOM 667 N N . GLU A 1 89 ? -12.082 3.305 14.434 1.00 97.56 89 GLU A N 1
ATOM 668 C CA . GLU A 1 89 ? -11.054 4.065 13.725 1.00 97.56 89 GLU A CA 1
ATOM 669 C C . GLU A 1 89 ? -9.666 3.722 14.288 1.00 97.56 89 GLU A C 1
ATOM 671 O O . GLU A 1 89 ? -9.506 3.497 15.492 1.00 97.56 89 GLU A O 1
ATOM 676 N N . THR A 1 90 ? -8.652 3.714 13.427 1.00 94.25 90 THR A N 1
ATOM 677 C CA . THR A 1 90 ? -7.245 3.591 13.833 1.00 94.25 90 THR A CA 1
ATOM 678 C C . THR A 1 90 ? -6.743 4.844 14.548 1.00 94.25 90 THR A C 1
ATOM 680 O O . THR A 1 90 ? -5.757 4.775 15.280 1.00 94.25 90 THR A O 1
ATOM 683 N N . GLY A 1 91 ? -7.417 5.979 14.327 1.00 97.19 91 GLY A N 1
ATOM 684 C CA . GLY A 1 91 ? -6.848 7.305 14.537 1.00 97.19 91 GLY A CA 1
ATOM 685 C C . GLY A 1 91 ? -5.915 7.674 13.382 1.00 97.19 91 GLY A C 1
ATOM 686 O O . GLY A 1 91 ? -5.457 6.798 12.647 1.00 97.19 91 GLY A O 1
ATOM 687 N N . GLU A 1 92 ? -5.641 8.967 13.210 1.00 97.56 92 GLU A N 1
ATOM 688 C CA . GLU A 1 92 ? -4.659 9.419 12.223 1.00 97.56 92 GLU A CA 1
ATOM 689 C C . GLU A 1 92 ? -3.252 8.939 12.595 1.00 97.56 92 GLU A C 1
ATOM 691 O O . GLU A 1 92 ? -2.806 9.084 13.736 1.00 97.56 92 GLU A O 1
ATOM 696 N N . PHE A 1 93 ? -2.535 8.399 11.613 1.00 95.88 93 PHE A N 1
ATOM 697 C CA . PHE A 1 93 ? -1.143 7.990 11.747 1.00 95.88 93 PHE A CA 1
ATOM 698 C C . PHE A 1 93 ? -0.350 8.305 10.480 1.00 95.88 93 PHE A C 1
ATOM 700 O O . PHE A 1 93 ? -0.911 8.513 9.404 1.00 95.88 93 PHE A O 1
ATOM 707 N N . THR A 1 94 ? 0.975 8.351 10.607 1.00 97.25 94 THR A N 1
ATOM 708 C CA . THR A 1 94 ? 1.874 8.577 9.474 1.00 97.25 94 THR A CA 1
ATOM 709 C C . THR A 1 94 ? 2.255 7.269 8.790 1.00 97.25 94 THR A C 1
ATOM 711 O O . THR A 1 94 ? 2.446 6.241 9.443 1.00 97.25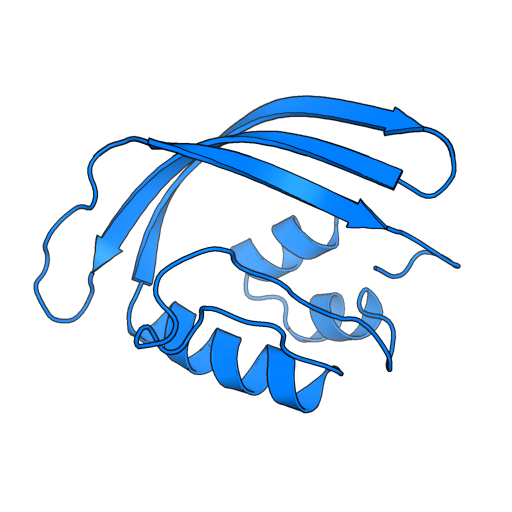 94 THR A O 1
ATOM 714 N N . PHE A 1 95 ? 2.413 7.307 7.469 1.00 94.81 95 PHE A N 1
ATOM 715 C CA . PHE A 1 95 ? 2.931 6.189 6.685 1.00 94.81 95 PHE A CA 1
ATOM 716 C C . PHE A 1 95 ? 4.227 6.565 5.963 1.00 94.81 95 PHE A C 1
ATOM 718 O O . PHE A 1 95 ? 4.490 7.730 5.661 1.00 94.81 95 PHE A O 1
ATOM 725 N N . ALA A 1 96 ? 5.018 5.540 5.650 1.00 96.25 96 ALA A N 1
ATOM 726 C CA . ALA A 1 96 ? 6.159 5.619 4.751 1.00 96.25 96 ALA A CA 1
ATOM 727 C C . ALA A 1 96 ? 6.088 4.450 3.764 1.00 96.25 96 ALA A C 1
ATOM 729 O O . ALA A 1 96 ? 6.099 3.285 4.164 1.00 96.25 96 ALA A O 1
ATOM 730 N N . LEU A 1 97 ? 6.019 4.760 2.473 1.00 95.12 97 LEU A N 1
ATOM 731 C CA . LEU A 1 97 ? 5.973 3.791 1.386 1.00 95.12 97 LEU A CA 1
ATOM 732 C C . LEU A 1 97 ? 7.249 3.910 0.564 1.00 95.12 97 LEU A C 1
ATOM 734 O O . LEU A 1 97 ? 7.614 4.999 0.131 1.00 95.12 97 LEU A O 1
ATOM 738 N N . ARG A 1 98 ? 7.907 2.779 0.303 1.00 96.06 98 ARG A N 1
ATOM 739 C CA . ARG A 1 98 ? 9.021 2.693 -0.643 1.00 96.06 98 ARG A CA 1
ATOM 740 C C . ARG A 1 98 ? 8.639 1.760 -1.782 1.00 96.06 98 ARG A C 1
ATOM 742 O O . ARG A 1 98 ? 8.338 0.598 -1.531 1.00 96.06 98 ARG A O 1
ATOM 749 N N . ALA A 1 99 ? 8.728 2.247 -3.011 1.00 96.44 99 ALA A N 1
ATOM 750 C CA . ALA A 1 99 ? 8.533 1.455 -4.218 1.00 96.44 99 ALA A CA 1
ATOM 751 C C . ALA A 1 99 ? 9.833 1.397 -5.022 1.00 96.44 99 ALA A C 1
ATOM 753 O O . ALA A 1 99 ? 10.562 2.388 -5.107 1.00 96.44 99 ALA A O 1
ATOM 754 N N . LYS A 1 100 ? 10.105 0.240 -5.622 1.00 97.25 100 LYS A N 1
ATOM 755 C CA . LYS A 1 100 ? 11.056 0.120 -6.726 1.00 97.25 100 LYS A CA 1
ATOM 756 C C . LYS A 1 100 ? 10.275 0.025 -8.025 1.00 97.25 100 LYS A C 1
ATOM 758 O O . LYS A 1 100 ? 9.164 -0.475 -8.001 1.00 97.25 100 LYS A O 1
ATOM 763 N N . VAL A 1 101 ? 10.816 0.546 -9.119 1.00 96.19 101 VAL A N 1
ATOM 764 C CA . VAL A 1 101 ? 10.150 0.552 -10.423 1.00 96.19 101 VAL A CA 1
ATOM 765 C C . VAL A 1 101 ? 11.136 0.130 -11.501 1.00 96.19 101 VAL A C 1
ATOM 767 O O . VAL A 1 101 ? 12.210 0.717 -11.641 1.00 96.19 101 VAL A O 1
ATOM 770 N N . ARG A 1 102 ? 10.749 -0.858 -12.308 1.00 96.19 102 ARG A N 1
ATOM 771 C CA . ARG A 1 102 ? 11.482 -1.306 -13.496 1.00 96.19 102 ARG A CA 1
ATOM 772 C C . ARG A 1 102 ? 10.512 -1.392 -14.670 1.00 96.19 102 ARG A C 1
ATOM 774 O O . ARG A 1 102 ? 9.414 -1.908 -14.526 1.00 96.19 102 ARG A O 1
ATOM 781 N N . ASN A 1 103 ? 10.911 -0.908 -15.845 1.00 95.06 103 ASN A N 1
ATOM 782 C CA . ASN A 1 103 ? 10.100 -1.000 -17.071 1.00 95.06 103 ASN A CA 1
ATOM 783 C C . ASN A 1 103 ? 8.655 -0.467 -16.921 1.00 95.06 103 ASN A C 1
ATOM 785 O O . ASN A 1 103 ? 7.737 -0.975 -17.554 1.00 95.06 103 ASN A O 1
ATOM 789 N N . GLY A 1 104 ? 8.448 0.550 -16.074 1.00 93.19 104 GLY A N 1
ATOM 790 C CA . GLY A 1 104 ? 7.121 1.121 -15.801 1.00 93.19 104 GLY A CA 1
ATOM 791 C C . GLY A 1 104 ? 6.253 0.322 -14.821 1.00 93.19 104 GLY A C 1
ATOM 792 O O . GLY A 1 104 ? 5.137 0.750 -14.538 1.00 93.19 104 GLY A O 1
ATOM 793 N N . GLN A 1 105 ? 6.768 -0.782 -14.278 1.00 96.62 105 GLN A N 1
ATOM 794 C CA . GLN A 1 105 ? 6.098 -1.638 -13.302 1.00 96.62 105 GLN A CA 1
ATOM 795 C C . GLN A 1 105 ? 6.789 -1.568 -11.942 1.00 96.62 105 GLN A C 1
ATOM 797 O O . GLN A 1 105 ? 8.002 -1.354 -11.876 1.00 96.62 105 GLN A O 1
ATOM 802 N N . VAL A 1 106 ? 6.012 -1.736 -10.874 1.00 95.25 106 VAL A N 1
ATOM 803 C CA . VAL A 1 106 ? 6.506 -1.862 -9.494 1.00 95.25 106 VAL A CA 1
ATOM 804 C C . VAL A 1 106 ? 7.017 -3.276 -9.248 1.00 95.25 106 VAL A C 1
ATOM 806 O O . VAL A 1 106 ? 6.300 -4.223 -9.643 1.00 95.25 106 VAL A O 1
#

pLDDT: mean 94.05, std 3.71, range [69.44, 97.69]

Solvent-accessible surface area (backbone atoms only — not comparable to full-atom values): 5980 Å² total; per-residue (Å²): 114,67,52,65,49,21,58,77,68,67,37,59,70,59,30,61,68,31,40,35,73,79,26,71,48,71,42,88,73,61,75,88,42,86,62,36,44,79,26,67,19,54,68,48,42,55,54,32,47,57,54,40,64,68,42,45,43,79,77,40,81,46,82,75,46,76,49,76,56,93,51,37,38,41,40,30,30,42,33,26,32,31,33,59,89,79,66,46,66,74,53,81,44,77,49,77,48,77,46,53,50,55,99,84,14,58

Mean predicted aligned error: 2.94 Å

Foldseek 3Di: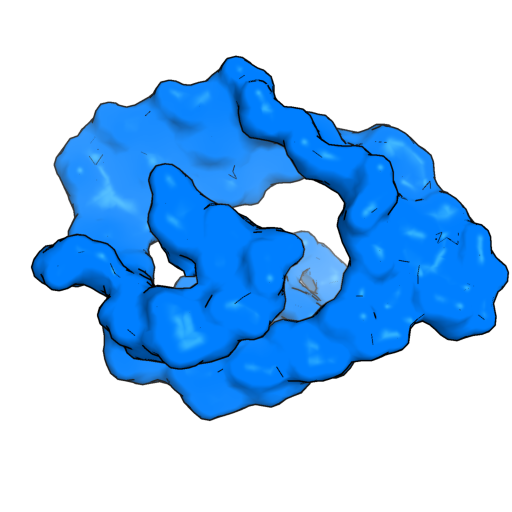
DQLVVCLVVVVVVSNVVQADQQDWDADDDDPVDLLHDGATGDVSNVVSSVVCVVFKAKPDDDWDDWDDDDQKIKTKDKTKIAGPVPRDIPPIDMDIDMDGHDPSHD

Nearest PDB structures (foldseek):
  3fgy-assembly1_B  TM=9.113E-01  e=3.709E-06  Paraburkholderia xenovorans LB400
  3dm8-assembly1_A-2  TM=8.511E-01  e=6.089E-06  Rhodopseudomonas palustris
  3ebt-assembly1_A-2  TM=8.741E-01  e=1.450E-05  Burkholderia pseudomallei K96243
  5jpu-assembly1_B  TM=8.536E-01  e=8.224E-05  Rhodococcus erythropolis
  4xdw-assembly2_F  TM=8.654E-01  e=2.841E-04  Rhodococcus erythropolis

Secondary structure (DSSP, 8-state):
-HHHHHHHHT-HHHHHHHS-TT-EE---S-TTSTT-S-EEHHHHHHHHHHHHHHHEEEEEEEEEEEEEETTEEEEEEEEEEEETTT--B---EEEEEEEE-BTTB-

Sequence (106 aa):
MALMGAMGGGDMDKMAELMADDMVWQNAGDKNVPWIGPWEGKEAIFGFLGIFSSNFETTLWENEDAFASGDTAAVFGRMNARMTESGKETGEFTFALRAKVRNGQV